Protein AF-A0A2R7ZU59-F1 (afdb_monomer_lite)

Radius of gyration: 29.38 Å; chains: 1; bounding box: 55×19×84 Å

Organism: Carnobacterium divergens (NCBI:txid2748)

Secondary structure (DSSP, 8-state):
-HHHHHHHHHHHHHHHHHHHHHHHHHHHHHHHHHHHHHHHHHHHHHHHHHHHHHHHHHHHHHHHS-HHHHHHHHHHHHHHHHHHH--

pLDDT: mean 90.64, std 6.48, range [63.72, 97.19]

Sequence (87 aa):
MEEFTKNLLKDLQKNLEKISVLAIGGAKIQKSYTSIQDTKKQGETAIESAKKALDSSSKTLGSSIKGQFGTKITKVFEKQQQTLDNI

Foldseek 3Di:
DVVVVVVVVVVVVVVVVVVVVVVVVVVVVVVVVVVVVVVVVVLVVVLVVVLVVLVVCLVVQLVVDDDPVNVVSNVVSVVVNVVSVVD

Structure (mmCIF, N/CA/C/O backbone):
data_AF-A0A2R7ZU59-F1
#
_entry.id   AF-A0A2R7ZU59-F1
#
loop_
_atom_site.group_PDB
_atom_site.id
_atom_site.type_symbol
_atom_site.label_atom_id
_atom_site.label_alt_id
_atom_site.label_comp_id
_atom_site.label_asym_id
_atom_site.label_entity_id
_atom_site.label_seq_id
_atom_site.pdbx_PDB_ins_code
_atom_site.Cartn_x
_atom_site.Cartn_y
_atom_site.Cartn_z
_atom_site.occupancy
_atom_site.B_iso_or_equiv
_atom_site.auth_seq_id
_atom_site.auth_comp_id
_atom_site.auth_asym_id
_atom_site.auth_atom_id
_atom_site.pdbx_PDB_model_num
ATOM 1 N N . MET A 1 1 ? 31.363 3.167 -49.401 1.00 63.72 1 MET A N 1
ATOM 2 C CA . MET A 1 1 ? 30.346 2.114 -49.165 1.00 63.72 1 MET A CA 1
ATOM 3 C C . MET A 1 1 ? 30.496 1.506 -47.777 1.00 63.72 1 MET A C 1
ATOM 5 O O . MET A 1 1 ? 29.567 1.619 -46.998 1.00 63.72 1 MET A O 1
ATOM 9 N N . GLU A 1 2 ? 31.655 0.948 -47.420 1.00 79.31 2 GLU A N 1
ATOM 10 C CA . GLU A 1 2 ? 31.846 0.263 -46.127 1.00 79.31 2 GLU A CA 1
ATOM 11 C C . GLU A 1 2 ? 31.676 1.169 -44.887 1.00 79.31 2 GLU A C 1
ATOM 13 O O . GLU A 1 2 ? 31.062 0.776 -43.897 1.00 79.31 2 GLU A O 1
ATOM 18 N N . GLU A 1 3 ? 32.164 2.409 -44.953 1.00 83.69 3 GLU A N 1
ATOM 19 C CA . GLU A 1 3 ? 32.054 3.389 -43.862 1.00 83.69 3 GLU A CA 1
ATOM 20 C C . GLU A 1 3 ? 30.608 3.852 -43.618 1.00 83.69 3 GLU A C 1
ATOM 22 O O . GLU A 1 3 ? 30.164 3.963 -42.477 1.00 83.69 3 GLU A O 1
ATOM 27 N N . PHE A 1 4 ? 29.835 4.028 -44.694 1.00 89.56 4 PHE A N 1
ATOM 28 C CA . PHE A 1 4 ? 28.408 4.343 -44.621 1.00 89.56 4 PHE A CA 1
ATOM 29 C C . PHE A 1 4 ? 27.628 3.221 -43.920 1.00 89.56 4 PHE A C 1
ATOM 31 O O . PHE A 1 4 ? 26.844 3.486 -43.011 1.00 89.56 4 PHE A O 1
ATOM 38 N N . THR A 1 5 ? 27.903 1.962 -44.273 1.00 88.69 5 THR A N 1
ATOM 39 C CA . THR A 1 5 ? 27.263 0.798 -43.647 1.00 88.69 5 THR A CA 1
ATOM 40 C C . THR A 1 5 ? 27.623 0.669 -42.163 1.00 88.69 5 THR A C 1
ATOM 42 O O . THR A 1 5 ? 26.751 0.373 -41.347 1.00 88.69 5 THR A O 1
ATOM 45 N N . LYS A 1 6 ? 28.881 0.943 -41.781 1.00 93.25 6 LYS A N 1
ATOM 46 C CA . LYS A 1 6 ? 29.310 0.954 -40.368 1.00 93.25 6 LYS A CA 1
ATOM 47 C C . LYS A 1 6 ? 28.603 2.041 -39.558 1.00 93.25 6 LYS A C 1
ATOM 49 O O . LYS A 1 6 ? 28.160 1.773 -38.441 1.00 93.25 6 LYS A O 1
ATOM 54 N N . ASN A 1 7 ? 28.457 3.240 -40.118 1.00 93.50 7 ASN A N 1
ATOM 55 C CA . ASN A 1 7 ? 27.752 4.337 -39.455 1.00 93.50 7 ASN A CA 1
ATOM 56 C C . ASN A 1 7 ? 26.258 4.031 -39.286 1.00 93.50 7 ASN A C 1
ATOM 58 O O . ASN A 1 7 ? 25.726 4.197 -38.190 1.00 93.50 7 ASN A O 1
ATOM 62 N N . LEU A 1 8 ? 25.614 3.478 -40.320 1.00 94.19 8 LEU A N 1
ATOM 63 C CA . LEU A 1 8 ? 24.216 3.054 -40.248 1.00 94.19 8 LEU A CA 1
ATOM 64 C C . L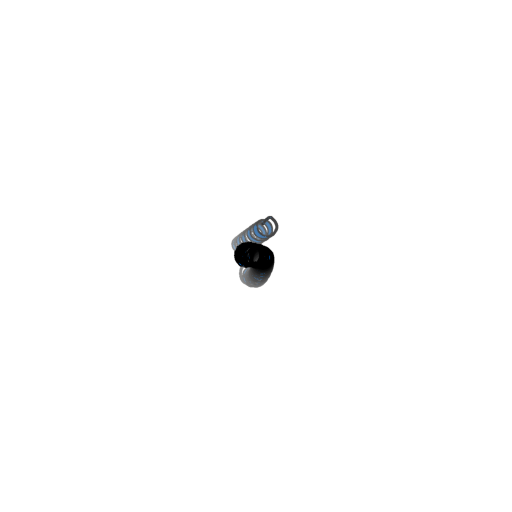EU A 1 8 ? 23.993 1.992 -39.159 1.00 94.19 8 LEU A C 1
ATOM 66 O O . LEU A 1 8 ? 23.059 2.105 -38.367 1.00 94.19 8 LEU A O 1
ATOM 70 N N . LEU A 1 9 ? 24.873 0.989 -39.072 1.00 94.69 9 LEU A N 1
ATOM 71 C CA . LEU A 1 9 ? 24.798 -0.043 -38.035 1.00 94.69 9 LEU A CA 1
ATOM 72 C C . LEU A 1 9 ? 24.941 0.551 -36.626 1.00 94.69 9 LEU A C 1
ATOM 74 O O . LEU A 1 9 ? 24.179 0.200 -35.725 1.00 94.69 9 LEU A O 1
ATOM 78 N N . LYS A 1 10 ? 25.888 1.476 -36.439 1.00 96.19 10 LYS A N 1
ATOM 79 C CA . LYS A 1 10 ? 26.125 2.142 -35.152 1.00 96.19 10 LYS A CA 1
ATOM 80 C C . LYS A 1 10 ? 24.921 2.970 -34.703 1.00 96.19 10 LYS A C 1
ATOM 82 O O . LYS A 1 10 ? 24.581 2.972 -33.521 1.00 96.19 10 LYS A O 1
ATOM 87 N N . ASP A 1 11 ? 24.265 3.664 -35.626 1.00 95.25 11 ASP A N 1
ATOM 88 C CA . ASP A 1 11 ? 23.085 4.466 -35.300 1.00 95.25 11 ASP A CA 1
ATOM 89 C C . ASP A 1 11 ? 21.860 3.595 -34.999 1.00 95.25 11 ASP A C 1
ATOM 91 O O . ASP A 1 11 ? 21.110 3.894 -34.067 1.00 95.25 11 ASP A O 1
ATOM 95 N N . LEU A 1 12 ? 21.703 2.466 -35.697 1.00 95.38 12 LEU A N 1
ATOM 96 C CA . LEU A 1 12 ? 20.688 1.464 -35.361 1.00 95.38 12 LEU A CA 1
ATOM 97 C C . LEU A 1 12 ? 20.899 0.888 -33.955 1.00 95.38 12 LEU A C 1
ATOM 99 O O . LEU A 1 12 ? 19.944 0.816 -33.183 1.00 95.38 12 LEU A O 1
ATOM 103 N N . GLN A 1 13 ? 22.138 0.545 -33.589 1.00 96.44 13 GLN A N 1
ATOM 104 C CA . GLN A 1 13 ? 22.471 0.057 -32.245 1.00 96.44 13 GLN A CA 1
ATOM 105 C C . GLN A 1 13 ? 22.123 1.085 -31.164 1.00 96.44 13 GLN A C 1
ATOM 107 O O . GLN A 1 13 ? 21.402 0.763 -30.221 1.00 96.44 13 GLN A O 1
ATOM 112 N N . LYS A 1 14 ? 22.530 2.348 -31.341 1.00 96.69 14 LYS A N 1
ATOM 113 C CA . LYS A 1 14 ? 22.184 3.430 -30.404 1.00 96.69 14 LYS A CA 1
ATOM 114 C C . LYS A 1 14 ? 20.676 3.621 -30.261 1.00 96.69 14 LYS A C 1
ATOM 116 O O . LYS A 1 14 ? 20.188 3.914 -29.172 1.00 96.69 14 LYS A O 1
ATOM 121 N N . ASN A 1 15 ? 19.924 3.505 -31.354 1.00 96.31 15 ASN A N 1
ATOM 122 C CA . ASN A 1 15 ? 18.472 3.643 -31.307 1.00 96.31 15 ASN A CA 1
ATOM 123 C C . ASN A 1 15 ? 17.818 2.468 -30.574 1.00 96.31 15 ASN A C 1
ATOM 125 O O . ASN A 1 15 ? 16.923 2.693 -29.762 1.00 96.31 15 ASN A O 1
ATOM 129 N N . LEU A 1 16 ? 18.300 1.241 -30.785 1.00 96.25 16 LEU A N 1
ATOM 130 C CA . LEU A 1 16 ? 17.846 0.069 -30.033 1.00 96.25 16 LEU A CA 1
ATOM 131 C C . LEU A 1 16 ? 18.136 0.200 -28.534 1.00 96.25 16 LEU A C 1
ATOM 133 O O . LEU A 1 16 ? 17.261 -0.089 -27.716 1.00 96.25 16 LEU A O 1
ATOM 137 N N . GLU A 1 17 ? 19.319 0.689 -28.163 1.00 96.38 17 GLU A N 1
ATOM 138 C CA . GLU A 1 17 ? 19.671 0.967 -26.767 1.00 96.38 17 GLU A CA 1
ATOM 139 C C . GLU A 1 17 ? 18.733 2.011 -26.151 1.00 96.38 17 GLU A C 1
ATOM 141 O O . GLU A 1 17 ? 18.174 1.782 -25.079 1.00 96.38 17 GLU A O 1
ATOM 146 N N . LYS A 1 18 ? 18.479 3.126 -26.852 1.00 96.81 18 LYS A N 1
ATOM 147 C CA . LYS A 1 18 ? 17.537 4.163 -26.398 1.00 96.81 18 LYS A CA 1
ATOM 148 C C . LYS A 1 18 ? 16.131 3.611 -26.187 1.00 96.81 18 LYS A C 1
ATOM 150 O O . LYS A 1 18 ? 15.531 3.866 -25.145 1.00 96.81 18 LYS A O 1
ATOM 155 N N . ILE A 1 19 ? 15.612 2.847 -27.150 1.00 96.19 19 ILE A N 1
ATOM 156 C CA . ILE A 1 19 ? 14.285 2.223 -27.050 1.00 96.19 19 ILE A CA 1
ATOM 157 C C . ILE A 1 19 ? 14.242 1.271 -25.854 1.00 96.19 19 ILE A C 1
ATOM 159 O O . ILE A 1 19 ? 13.291 1.310 -25.078 1.00 96.19 19 ILE A O 1
ATOM 163 N N . SER A 1 20 ? 15.288 0.468 -25.662 1.00 95.62 20 SER A N 1
ATOM 164 C CA . SER A 1 20 ? 15.378 -0.472 -24.542 1.00 95.62 20 SER A CA 1
ATOM 165 C C . SER A 1 20 ? 15.368 0.250 -23.195 1.00 95.62 20 SER A C 1
ATOM 167 O O . SER A 1 20 ? 14.616 -0.127 -22.298 1.00 95.62 20 SER A O 1
ATOM 169 N N . VAL A 1 21 ? 16.141 1.332 -23.058 1.00 96.50 21 VAL A N 1
ATOM 170 C CA . VAL A 1 21 ? 16.163 2.158 -21.841 1.00 96.50 21 VAL A CA 1
ATOM 171 C C . VAL A 1 21 ? 14.792 2.775 -21.568 1.00 96.50 21 VAL A C 1
ATOM 173 O O . VAL A 1 21 ? 14.316 2.713 -20.434 1.00 96.50 21 VAL A O 1
ATOM 176 N N . LEU A 1 22 ? 14.129 3.323 -22.590 1.00 96.44 22 LEU A N 1
ATOM 177 C CA . LEU A 1 22 ? 12.790 3.902 -22.453 1.00 96.44 22 LEU A CA 1
ATOM 178 C C . LEU A 1 22 ? 11.747 2.849 -22.068 1.00 96.44 22 LEU A C 1
ATOM 180 O O . LEU A 1 22 ? 10.937 3.096 -21.177 1.00 96.44 22 LEU A O 1
ATOM 184 N N . ALA A 1 23 ? 11.792 1.667 -22.683 1.00 96.44 23 ALA A N 1
ATOM 185 C CA . ALA A 1 23 ? 10.882 0.569 -22.375 1.00 96.44 23 ALA A CA 1
ATOM 186 C C . ALA A 1 23 ? 11.062 0.073 -20.932 1.00 96.44 23 ALA A C 1
ATOM 188 O O . ALA A 1 23 ? 10.087 -0.046 -20.189 1.00 96.44 23 ALA A O 1
ATOM 189 N N . ILE A 1 24 ? 12.309 -0.150 -20.501 1.00 96.56 24 ILE A N 1
ATOM 190 C CA . ILE A 1 24 ? 12.623 -0.557 -19.124 1.00 96.56 24 ILE A CA 1
ATOM 191 C C . ILE A 1 24 ? 12.201 0.533 -18.134 1.00 96.56 24 ILE A C 1
ATOM 193 O O . ILE A 1 24 ? 11.610 0.229 -17.096 1.00 96.56 24 ILE A O 1
ATOM 197 N N . GLY A 1 25 ? 12.485 1.799 -18.447 1.00 96.06 25 GLY A N 1
ATOM 198 C CA . GLY A 1 25 ? 12.094 2.943 -17.627 1.00 96.06 25 GLY A CA 1
ATOM 199 C C . GLY A 1 25 ? 10.579 3.035 -17.462 1.00 96.06 25 GLY A C 1
ATOM 200 O O . GLY A 1 25 ? 10.086 3.077 -16.335 1.00 96.06 25 GLY A O 1
ATOM 201 N N . GLY A 1 26 ? 9.838 2.974 -18.570 1.00 97.12 26 GLY A N 1
ATOM 202 C CA . GLY A 1 26 ? 8.375 2.991 -18.577 1.00 97.12 26 GLY A CA 1
ATOM 203 C C . GLY A 1 26 ? 7.774 1.843 -17.767 1.00 97.12 26 GLY A C 1
ATOM 204 O O . GLY A 1 26 ? 6.935 2.077 -16.898 1.00 97.12 26 GLY A O 1
ATOM 205 N N . ALA A 1 27 ? 8.273 0.618 -17.959 1.00 96.56 27 ALA A N 1
ATOM 206 C CA . ALA A 1 27 ? 7.824 -0.547 -17.200 1.00 96.56 27 ALA A CA 1
ATOM 207 C C . ALA A 1 27 ? 8.073 -0.392 -15.688 1.00 96.56 27 ALA A C 1
ATOM 209 O O . ALA A 1 27 ? 7.211 -0.730 -14.873 1.00 96.56 27 ALA A O 1
ATOM 210 N N . LYS A 1 28 ? 9.229 0.156 -15.286 1.00 96.56 28 LYS A N 1
ATOM 211 C CA . LYS A 1 28 ? 9.537 0.416 -13.870 1.00 96.56 28 LYS A CA 1
ATOM 212 C C . LYS A 1 28 ? 8.631 1.486 -13.263 1.00 96.56 28 LYS A C 1
ATOM 214 O O . LYS A 1 28 ? 8.186 1.309 -12.130 1.00 96.56 28 LYS A O 1
ATOM 219 N N . ILE A 1 29 ? 8.332 2.556 -14.000 1.00 96.88 29 ILE A N 1
ATOM 220 C CA . ILE A 1 29 ? 7.410 3.611 -13.553 1.00 96.88 29 ILE A CA 1
ATOM 221 C C . ILE A 1 29 ? 6.008 3.033 -13.346 1.00 96.88 29 ILE A C 1
ATOM 223 O O . ILE A 1 29 ? 5.423 3.216 -12.280 1.00 96.88 29 ILE A O 1
ATOM 227 N N . GLN A 1 30 ? 5.501 2.272 -14.319 1.00 96.81 30 GLN A N 1
ATOM 228 C CA . GLN A 1 30 ? 4.190 1.632 -14.219 1.00 96.81 30 GLN A CA 1
ATOM 229 C C . GLN A 1 30 ? 4.120 0.662 -13.033 1.00 96.81 30 GLN A C 1
ATOM 231 O O . GLN A 1 30 ? 3.153 0.680 -12.267 1.00 96.81 30 GLN A O 1
ATOM 236 N N . LYS A 1 31 ? 5.163 -0.157 -12.842 1.00 97.19 31 LYS A N 1
ATOM 237 C CA . LYS A 1 31 ? 5.252 -1.078 -11.704 1.00 97.19 31 LYS A CA 1
ATOM 238 C C . LYS A 1 31 ? 5.257 -0.331 -10.370 1.00 97.19 31 LYS 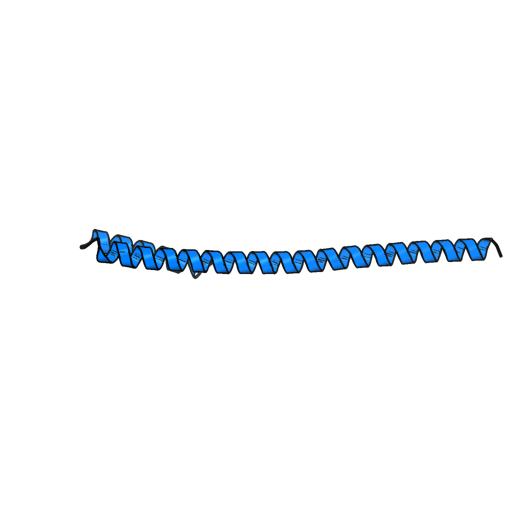A C 1
ATOM 240 O O . LYS A 1 31 ? 4.558 -0.743 -9.452 1.00 97.19 31 LYS A O 1
ATOM 245 N N . SER A 1 32 ? 6.013 0.764 -10.271 1.00 96.38 32 SER A N 1
ATOM 246 C CA . SER A 1 32 ? 6.055 1.604 -9.069 1.00 96.38 32 SER A CA 1
ATOM 247 C C . SER A 1 32 ? 4.675 2.177 -8.743 1.00 96.38 32 SER A C 1
ATOM 249 O O . SER A 1 32 ? 4.186 2.019 -7.627 1.00 96.38 32 SER A O 1
ATOM 251 N N . TYR A 1 33 ? 3.999 2.751 -9.741 1.00 96.75 33 TYR A N 1
ATOM 252 C CA . TYR A 1 33 ? 2.658 3.308 -9.573 1.00 96.75 33 TYR A CA 1
ATOM 253 C C . TYR A 1 33 ? 1.644 2.255 -9.110 1.00 96.75 33 TYR A C 1
ATOM 255 O O . TYR A 1 33 ? 0.911 2.478 -8.147 1.00 96.75 33 TYR A O 1
ATOM 263 N N . THR A 1 34 ? 1.660 1.081 -9.744 1.00 97.12 34 THR A N 1
ATOM 264 C CA . THR A 1 34 ? 0.786 -0.044 -9.375 1.00 97.12 34 THR A CA 1
ATOM 265 C C . THR A 1 34 ? 1.063 -0.499 -7.942 1.00 97.12 34 THR A C 1
ATOM 267 O O . THR A 1 34 ? 0.142 -0.625 -7.145 1.00 97.12 34 THR A O 1
ATOM 270 N N . SER A 1 35 ? 2.338 -0.643 -7.566 1.00 96.62 35 SER A N 1
ATOM 271 C CA . SER A 1 35 ? 2.724 -1.050 -6.211 1.00 96.62 35 SER A CA 1
ATOM 272 C C . SER A 1 35 ? 2.277 -0.049 -5.141 1.00 96.62 35 SER A C 1
ATOM 274 O O . SER A 1 35 ? 1.899 -0.462 -4.044 1.00 96.62 35 SER A O 1
ATOM 276 N N . ILE A 1 36 ? 2.312 1.256 -5.437 1.00 96.50 36 ILE A N 1
ATOM 277 C CA . ILE A 1 36 ? 1.814 2.304 -4.534 1.00 96.50 36 ILE A CA 1
ATOM 278 C C . ILE A 1 36 ? 0.299 2.170 -4.354 1.00 96.50 36 ILE A C 1
ATOM 280 O O . ILE A 1 36 ? -0.188 2.207 -3.223 1.00 96.50 36 ILE A O 1
ATOM 284 N N . GLN A 1 37 ? -0.447 1.988 -5.447 1.00 96.56 37 GLN A N 1
ATOM 285 C CA . GLN A 1 37 ? -1.898 1.801 -5.387 1.00 96.56 37 GLN A CA 1
ATOM 286 C C . GLN A 1 37 ? -2.286 0.537 -4.616 1.00 96.56 37 GLN A C 1
ATOM 288 O O . GLN A 1 37 ? -3.171 0.595 -3.762 1.00 96.56 37 GLN A O 1
ATOM 293 N N . ASP A 1 38 ? -1.596 -0.576 -4.861 1.00 96.94 38 ASP A N 1
ATOM 294 C CA . ASP A 1 38 ? -1.842 -1.838 -4.164 1.00 96.94 38 ASP A CA 1
ATOM 295 C C . ASP A 1 38 ? -1.570 -1.706 -2.665 1.00 96.94 38 ASP A C 1
ATOM 297 O O . ASP A 1 38 ? -2.398 -2.110 -1.850 1.00 96.94 38 ASP A O 1
ATOM 301 N N . THR A 1 39 ? -0.456 -1.069 -2.293 1.00 95.56 39 THR A N 1
ATOM 302 C CA . THR A 1 39 ? -0.114 -0.809 -0.886 1.00 95.56 39 THR A CA 1
ATOM 303 C C . THR A 1 39 ? -1.176 0.056 -0.214 1.00 95.56 39 THR A C 1
ATOM 305 O O . THR A 1 39 ? -1.616 -0.252 0.892 1.00 95.56 39 THR A O 1
ATOM 308 N N . LYS A 1 40 ? -1.637 1.115 -0.892 1.00 94.88 40 LYS A N 1
ATOM 309 C CA . LYS A 1 40 ? -2.700 1.983 -0.378 1.00 94.88 40 LYS A CA 1
ATOM 310 C C . LYS A 1 40 ? -3.990 1.196 -0.138 1.00 94.88 40 LYS A C 1
ATOM 312 O O . LYS A 1 40 ? -4.545 1.258 0.954 1.00 94.88 40 LYS A O 1
ATOM 317 N N . LYS A 1 41 ? -4.420 0.400 -1.119 1.00 95.88 41 LYS A N 1
ATOM 318 C CA . LYS A 1 41 ? -5.630 -0.427 -1.021 1.00 95.88 41 LYS A CA 1
ATOM 319 C C . LYS A 1 41 ? -5.531 -1.473 0.093 1.00 95.88 41 LYS A C 1
ATOM 321 O O . LYS A 1 41 ? -6.503 -1.707 0.812 1.00 95.88 41 LYS A 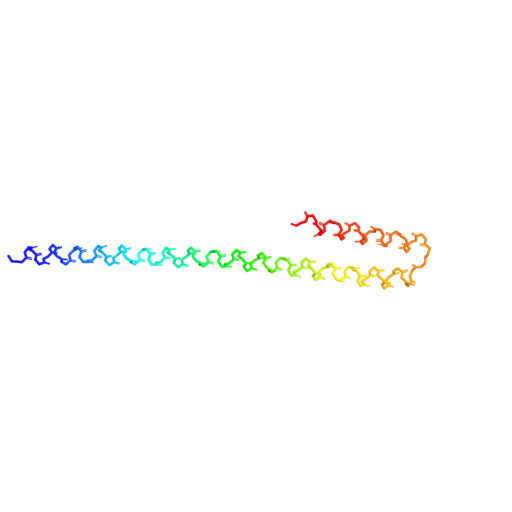O 1
ATOM 326 N N . GLN A 1 42 ? -4.367 -2.104 0.251 1.00 95.44 42 GLN A N 1
ATOM 327 C CA . GLN A 1 42 ? -4.108 -3.037 1.349 1.00 95.44 42 GLN A CA 1
ATOM 328 C C . GLN A 1 42 ? -4.191 -2.334 2.708 1.00 95.44 42 GLN A C 1
ATOM 330 O O . GLN A 1 42 ? -4.825 -2.863 3.619 1.00 95.44 42 GLN A O 1
ATOM 335 N N . GLY A 1 43 ? -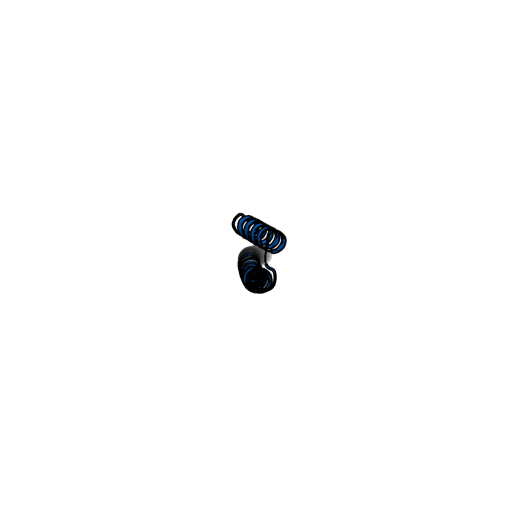3.619 -1.131 2.826 1.00 93.25 43 GLY A N 1
ATOM 336 C CA . GLY A 1 43 ? -3.720 -0.296 4.023 1.00 93.25 43 GLY A CA 1
ATOM 337 C C . GLY A 1 43 ? -5.168 0.050 4.376 1.00 93.25 43 GLY A C 1
ATOM 338 O O . GLY A 1 43 ? -5.600 -0.215 5.494 1.00 93.25 43 GLY A O 1
ATOM 339 N N . GLU A 1 44 ? -5.943 0.546 3.409 1.00 93.69 44 GLU A N 1
ATOM 340 C CA . GLU A 1 44 ? -7.372 0.855 3.584 1.00 93.69 44 GLU A CA 1
ATOM 341 C C . GLU A 1 44 ? -8.168 -0.380 4.039 1.00 93.69 44 GLU A C 1
ATOM 343 O O . GLU A 1 44 ? -8.927 -0.317 5.007 1.00 93.69 44 GLU A O 1
ATOM 348 N N . THR A 1 45 ? -7.928 -1.535 3.408 1.00 95.38 45 THR A N 1
ATOM 349 C CA . THR A 1 45 ? -8.588 -2.805 3.761 1.00 95.38 45 THR A CA 1
ATOM 350 C C . THR A 1 45 ? -8.222 -3.266 5.176 1.00 95.38 45 THR A C 1
ATOM 352 O O . THR A 1 45 ? -9.078 -3.755 5.921 1.00 95.38 45 THR A O 1
ATOM 355 N N . ALA A 1 46 ? -6.955 -3.117 5.572 1.00 94.25 46 ALA A N 1
ATOM 356 C CA . ALA A 1 46 ? -6.482 -3.475 6.905 1.00 94.25 46 ALA A CA 1
ATOM 357 C C . ALA A 1 46 ? -7.086 -2.562 7.981 1.00 94.25 46 ALA A C 1
ATOM 359 O O . ALA A 1 46 ? -7.548 -3.057 9.011 1.00 94.25 46 ALA A O 1
ATOM 360 N N . ILE A 1 47 ? -7.151 -1.252 7.722 1.00 93.25 47 ILE A N 1
ATOM 361 C CA . ILE A 1 47 ? -7.791 -0.270 8.606 1.00 93.25 47 ILE A CA 1
ATOM 362 C C . ILE A 1 47 ? -9.279 -0.593 8.770 1.00 93.25 47 ILE A C 1
ATOM 364 O O . ILE A 1 47 ? -9.776 -0.645 9.896 1.00 93.25 47 ILE A O 1
ATOM 368 N N . GLU A 1 48 ? -9.997 -0.867 7.678 1.00 93.19 48 GLU A N 1
ATOM 369 C CA . GLU A 1 48 ? -11.417 -1.225 7.736 1.00 93.19 48 GLU A CA 1
ATOM 370 C C . GLU A 1 48 ? -11.645 -2.522 8.528 1.00 93.19 48 GLU A C 1
ATOM 372 O O . GLU A 1 48 ? -12.548 -2.604 9.365 1.00 93.19 48 GLU A O 1
ATOM 377 N N . SER A 1 49 ? -10.791 -3.525 8.316 1.00 94.19 49 SER A N 1
ATOM 378 C CA . SER A 1 49 ? -10.843 -4.792 9.053 1.00 94.19 49 SER A CA 1
ATOM 379 C C . SER A 1 49 ? -10.595 -4.587 10.549 1.00 94.19 49 SER A C 1
ATOM 381 O O . SER A 1 49 ? -11.326 -5.136 11.375 1.00 94.19 49 SER A O 1
ATOM 383 N N . ALA A 1 50 ? -9.621 -3.747 10.912 1.00 92.44 50 ALA A N 1
ATOM 384 C CA . ALA A 1 50 ? -9.345 -3.389 12.300 1.00 92.44 50 ALA A CA 1
ATOM 385 C C . ALA A 1 50 ? -10.531 -2.654 12.948 1.00 92.44 50 ALA A C 1
ATOM 387 O O . ALA A 1 50 ? -10.919 -2.993 14.066 1.00 92.44 50 ALA A O 1
ATOM 388 N N . LYS A 1 51 ? -11.167 -1.712 12.235 1.00 90.88 51 LYS A N 1
ATOM 389 C CA . LYS A 1 51 ? -12.381 -1.022 12.709 1.00 90.88 51 LYS A CA 1
ATOM 390 C C . LYS A 1 51 ? -13.527 -2.001 12.962 1.00 90.88 51 LYS A C 1
ATOM 392 O O . LYS A 1 51 ? -14.145 -1.946 14.021 1.00 90.88 51 LYS A O 1
ATOM 397 N N . LYS A 1 52 ? -13.776 -2.940 12.041 1.00 92.06 52 LYS A N 1
ATOM 398 C CA . LYS A 1 52 ? -14.799 -3.990 12.217 1.00 92.06 52 LYS A CA 1
ATOM 399 C C . LYS A 1 52 ? -14.508 -4.877 13.430 1.00 92.06 52 LYS A C 1
ATOM 401 O O . LYS A 1 52 ? -15.419 -5.182 14.199 1.00 92.06 52 LYS A O 1
ATOM 406 N N . ALA A 1 53 ? -13.248 -5.264 13.630 1.00 91.19 53 ALA A N 1
ATOM 407 C CA . ALA A 1 53 ? -12.840 -6.069 14.779 1.00 91.19 53 ALA A CA 1
ATOM 408 C C . ALA A 1 53 ? -13.015 -5.317 16.110 1.00 91.19 53 ALA A C 1
ATOM 410 O O . ALA A 1 53 ? -13.507 -5.900 17.081 1.00 91.19 53 ALA A O 1
ATOM 411 N N . LEU A 1 54 ? -12.663 -4.026 16.152 1.00 90.31 54 LEU A N 1
ATOM 412 C CA . LEU A 1 54 ? -12.868 -3.165 17.320 1.00 90.31 54 LEU A CA 1
ATOM 413 C C . LEU A 1 54 ? -14.351 -2.976 17.637 1.00 90.31 54 LEU A C 1
ATOM 415 O O . LEU A 1 54 ? -14.739 -3.147 18.788 1.00 90.31 54 LEU A O 1
ATOM 419 N N . ASP A 1 55 ? -15.186 -2.696 16.637 1.00 88.44 55 ASP A N 1
ATOM 420 C CA . ASP A 1 55 ? -16.633 -2.537 16.819 1.00 88.44 55 ASP A CA 1
ATOM 421 C C . ASP A 1 55 ? -17.278 -3.831 17.348 1.00 88.44 55 ASP A C 1
ATOM 423 O O . ASP A 1 55 ? -18.006 -3.817 18.344 1.00 88.44 55 ASP A O 1
ATOM 427 N N . SER A 1 56 ? -16.932 -4.981 16.759 1.00 88.88 56 SER A N 1
ATOM 428 C CA . SER A 1 56 ? -17.392 -6.294 17.230 1.00 88.88 56 SER A CA 1
ATOM 429 C C . SER A 1 56 ? -16.949 -6.579 18.670 1.00 88.88 56 SER A C 1
ATOM 431 O O . SER A 1 56 ? -17.741 -7.045 19.496 1.00 88.88 56 SER A O 1
ATOM 433 N N . SER A 1 57 ? -15.687 -6.284 18.991 1.00 86.94 57 SER A N 1
ATOM 434 C CA . SER A 1 57 ? -15.135 -6.481 20.335 1.00 86.94 57 SER A CA 1
ATOM 435 C C . SER A 1 57 ? -15.795 -5.550 21.348 1.00 86.94 57 SER A C 1
ATOM 437 O O . SER A 1 57 ? -16.171 -5.997 22.428 1.00 86.94 57 SER A O 1
ATOM 439 N N . SER A 1 58 ? -16.011 -4.285 20.985 1.00 85.25 58 SER A N 1
ATOM 440 C CA . SER A 1 58 ? -16.676 -3.284 21.818 1.00 85.25 58 SER A CA 1
ATOM 441 C C . SER A 1 58 ? -18.116 -3.676 22.131 1.00 85.25 58 SER A C 1
ATOM 443 O O . SER A 1 58 ? -18.517 -3.661 23.294 1.00 85.25 58 SER A O 1
ATOM 445 N N . LYS A 1 59 ? -18.874 -4.137 21.130 1.00 83.56 59 LYS A N 1
ATOM 446 C CA . LYS A 1 59 ? -20.243 -4.642 21.316 1.00 83.56 59 LYS A CA 1
ATOM 447 C C . LYS A 1 59 ? -20.283 -5.873 22.222 1.00 83.56 59 LYS A C 1
ATOM 449 O O . LYS A 1 59 ? -21.115 -5.949 23.128 1.00 83.56 59 LYS A O 1
ATOM 454 N N . THR A 1 60 ? -19.369 -6.820 22.019 1.00 85.38 60 THR A N 1
ATOM 455 C CA . THR A 1 60 ? -19.317 -8.071 22.795 1.00 85.38 60 THR A CA 1
ATOM 456 C C . THR A 1 60 ? -18.903 -7.821 24.247 1.00 85.38 60 THR A C 1
ATOM 458 O O . THR A 1 60 ? -19.574 -8.266 25.176 1.00 85.38 60 THR A O 1
ATOM 461 N N . LEU A 1 61 ? -17.826 -7.067 24.470 1.00 81.94 61 LEU A N 1
ATOM 462 C CA . LEU A 1 61 ? -17.334 -6.754 25.813 1.00 81.94 61 LEU A CA 1
ATOM 463 C C . LEU A 1 61 ? -18.251 -5.776 26.545 1.00 81.94 61 LEU A C 1
ATOM 465 O O . LEU A 1 61 ? -18.525 -5.986 27.721 1.00 81.94 61 LEU A O 1
ATOM 469 N N . GLY A 1 62 ? -18.770 -4.752 25.866 1.00 76.19 62 GLY A N 1
ATOM 470 C CA . GLY A 1 62 ? -19.681 -3.770 26.458 1.00 76.19 62 GLY A CA 1
ATOM 471 C C . GLY A 1 62 ? -21.019 -4.372 26.894 1.00 76.19 62 GLY A C 1
ATOM 472 O O . GLY A 1 62 ? -21.589 -3.939 27.893 1.00 76.19 62 GLY A O 1
ATOM 473 N N . SER A 1 63 ? -21.504 -5.406 26.197 1.00 78.50 63 SER A N 1
ATOM 474 C CA . SER A 1 63 ? -22.694 -6.161 26.619 1.00 78.50 63 SER A CA 1
ATOM 475 C C . SER A 1 63 ? -22.401 -7.176 27.732 1.00 78.50 63 SER A C 1
ATOM 477 O O . SER A 1 63 ? -23.257 -7.409 28.586 1.00 78.50 63 SER A O 1
ATOM 479 N N . SER A 1 64 ? -21.191 -7.743 27.761 1.00 82.00 64 SER A N 1
ATOM 480 C CA . SER A 1 64 ? -20.787 -8.765 28.740 1.00 82.00 64 SER A CA 1
ATOM 481 C C . SER A 1 64 ? -20.308 -8.181 30.074 1.00 82.00 64 SER A C 1
ATOM 483 O O . SER A 1 64 ? -20.441 -8.818 31.118 1.00 82.00 64 SER A O 1
ATOM 485 N N . ILE A 1 65 ? -19.752 -6.969 30.060 1.00 81.75 65 ILE A N 1
ATOM 486 C CA . ILE A 1 65 ? -19.127 -6.323 31.215 1.00 81.75 65 ILE A CA 1
ATOM 487 C C . ILE A 1 65 ? -19.919 -5.070 31.583 1.00 81.75 65 ILE A C 1
ATOM 489 O O . 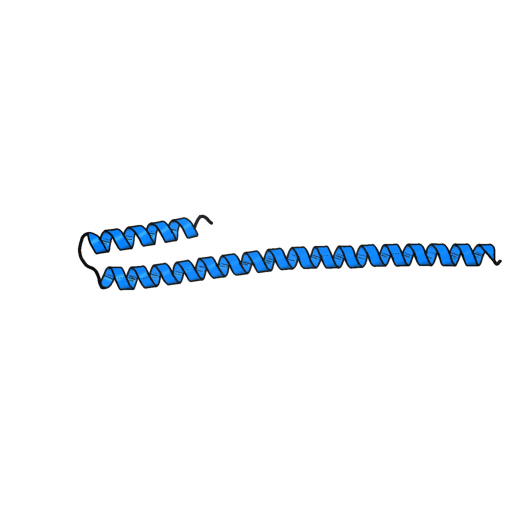ILE A 1 65 ? -19.915 -4.072 30.868 1.00 81.75 65 ILE A O 1
ATOM 493 N N . LYS A 1 66 ? -20.577 -5.107 32.745 1.00 80.38 66 LYS A N 1
ATOM 494 C CA . LYS A 1 66 ? -21.382 -3.993 33.266 1.00 80.38 66 LYS A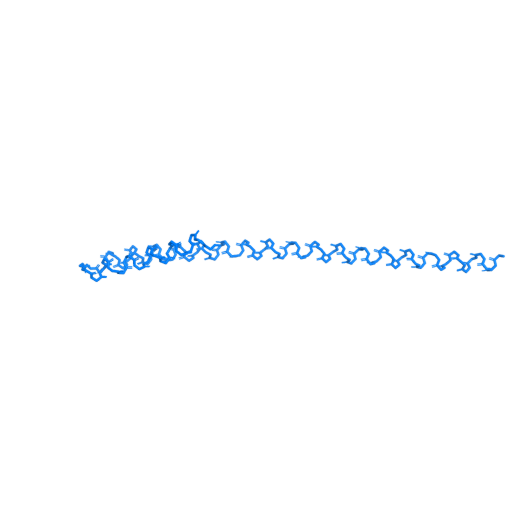 CA 1
ATOM 495 C C . LYS A 1 66 ? -20.570 -3.065 34.178 1.00 80.38 66 LYS A C 1
ATOM 497 O O . LYS A 1 66 ? -19.498 -3.409 34.674 1.00 80.38 66 LYS A O 1
ATOM 502 N N . GLY A 1 67 ? -21.129 -1.885 34.443 1.00 82.94 67 GLY A N 1
ATOM 503 C CA . GLY A 1 67 ? -20.575 -0.910 35.384 1.00 82.94 67 GLY A CA 1
ATOM 504 C C . GLY A 1 67 ? -19.404 -0.097 34.824 1.00 82.94 67 GLY A C 1
ATOM 505 O O . GLY A 1 67 ? -19.112 -0.119 33.630 1.00 82.94 67 GLY A O 1
ATOM 506 N N . GLN A 1 68 ? -18.719 0.633 35.709 1.00 83.19 68 GLN A N 1
ATOM 507 C CA . GLN A 1 68 ? -17.659 1.591 35.352 1.00 83.19 68 GLN A CA 1
ATOM 508 C C . GLN A 1 68 ? -16.501 0.969 34.558 1.00 83.19 68 GLN A C 1
ATOM 510 O O . GLN A 1 68 ? -15.869 1.648 33.750 1.00 83.19 68 GLN A O 1
ATOM 515 N N . PHE A 1 69 ? -16.221 -0.320 34.770 1.00 83.12 69 PHE A N 1
ATOM 516 C CA . PHE A 1 69 ? -15.191 -1.033 34.019 1.00 83.12 69 PHE A CA 1
ATOM 517 C C . PHE A 1 69 ? -15.592 -1.232 32.548 1.00 83.12 69 PHE A C 1
ATOM 519 O O . PHE A 1 69 ? -14.809 -0.894 31.661 1.00 83.12 69 PHE A O 1
ATOM 526 N N . GLY A 1 70 ? -16.833 -1.659 32.283 1.00 84.31 70 GLY A N 1
ATOM 527 C CA . GLY A 1 70 ? -17.373 -1.774 30.924 1.00 84.31 70 GLY A CA 1
ATOM 528 C C . GLY A 1 70 ? -17.363 -0.437 30.184 1.00 84.31 70 GLY A C 1
ATOM 529 O O . GLY A 1 70 ? -16.848 -0.343 29.073 1.00 84.31 70 GLY A O 1
ATOM 530 N N . THR A 1 71 ? -17.801 0.638 30.851 1.00 85.12 71 THR A N 1
ATOM 531 C CA . THR A 1 71 ? -17.760 2.000 30.290 1.00 85.12 71 THR A CA 1
ATOM 532 C C . THR A 1 71 ? -16.344 2.439 29.908 1.00 85.12 71 THR A C 1
ATOM 534 O O . THR A 1 71 ? -16.157 3.092 28.882 1.00 85.12 71 THR A O 1
ATOM 537 N N . LYS A 1 72 ? -15.327 2.101 30.715 1.00 87.62 72 LYS A N 1
ATOM 538 C CA . LYS A 1 72 ? -13.928 2.423 30.393 1.00 87.62 72 LYS A CA 1
ATOM 539 C C . LYS A 1 72 ? -13.432 1.657 29.167 1.00 87.62 72 LYS A C 1
ATOM 541 O O . LYS A 1 72 ? -12.764 2.261 28.335 1.00 87.62 72 LYS A O 1
ATOM 546 N N . ILE A 1 73 ? -13.771 0.374 29.040 1.00 86.12 73 ILE A N 1
ATOM 547 C CA . ILE A 1 73 ? -13.392 -0.444 27.879 1.00 86.12 73 ILE A CA 1
ATOM 548 C C . ILE A 1 73 ? -13.998 0.124 26.591 1.00 86.12 73 ILE A C 1
ATOM 550 O O . ILE A 1 73 ? -13.265 0.348 25.630 1.00 86.12 73 ILE A O 1
ATOM 554 N N . THR A 1 74 ? -15.297 0.440 26.585 1.00 85.69 74 THR A N 1
ATOM 555 C CA . THR A 1 74 ? -15.960 1.035 25.413 1.00 85.69 74 THR A CA 1
ATOM 556 C C . THR A 1 74 ? -15.288 2.342 24.989 1.00 85.69 74 THR A C 1
ATOM 558 O O . THR A 1 74 ? -14.950 2.498 23.820 1.00 85.69 74 THR A O 1
ATOM 561 N N . LYS A 1 75 ? -14.978 3.236 25.940 1.00 88.06 75 LYS A N 1
ATOM 562 C CA . LYS A 1 75 ? -14.265 4.495 25.653 1.00 88.06 75 LYS A CA 1
ATOM 563 C C . LYS A 1 75 ? -12.868 4.284 25.065 1.00 88.06 75 LYS A C 1
ATOM 565 O O . LYS A 1 75 ? -12.423 5.070 24.232 1.00 88.06 75 LYS A O 1
ATOM 570 N N . VAL A 1 76 ? -12.147 3.251 25.510 1.00 90.75 76 VAL A N 1
ATOM 571 C CA . VAL A 1 76 ? -10.830 2.914 24.946 1.00 90.75 76 VAL A CA 1
ATOM 572 C C . VAL A 1 76 ? -10.974 2.452 23.497 1.00 90.75 76 VAL A C 1
ATOM 574 O O . VAL A 1 76 ? -10.216 2.920 22.649 1.00 90.75 76 VAL A O 1
ATOM 577 N N . PHE A 1 77 ? -11.958 1.603 23.195 1.00 89.31 77 PHE A N 1
ATOM 578 C CA . PHE A 1 77 ? -12.212 1.155 21.825 1.00 89.31 77 PHE A CA 1
ATOM 579 C C . PHE A 1 77 ? -12.665 2.293 20.905 1.00 89.31 77 PHE A C 1
ATOM 581 O O . PHE A 1 77 ? -12.150 2.403 19.796 1.00 89.31 77 PHE A O 1
ATOM 588 N N . GLU A 1 78 ? -13.528 3.197 21.378 1.00 88.25 78 GLU A N 1
ATOM 589 C CA . GLU A 1 78 ? -13.907 4.411 20.637 1.00 88.25 78 GLU A CA 1
ATOM 590 C C . GLU A 1 78 ? -12.681 5.268 20.294 1.00 88.25 78 GLU A C 1
ATOM 592 O O . GLU A 1 78 ? -12.512 5.697 19.154 1.00 88.25 78 GLU A O 1
ATOM 597 N N . LYS A 1 79 ? -11.770 5.467 21.255 1.00 92.06 79 LYS A N 1
ATOM 598 C CA . LYS A 1 79 ? -10.535 6.228 21.029 1.00 92.06 79 LYS A CA 1
ATOM 599 C C . LYS A 1 79 ? -9.602 5.543 20.022 1.00 92.06 79 LYS A C 1
ATOM 601 O O . LYS A 1 79 ? -8.971 6.217 19.205 1.00 92.06 79 LYS A O 1
ATOM 606 N N . GLN A 1 80 ? -9.501 4.215 20.068 1.00 89.44 80 GLN A N 1
ATOM 607 C CA . GLN A 1 80 ? -8.724 3.441 19.093 1.00 89.44 80 GLN A CA 1
ATOM 608 C C . GLN A 1 80 ? -9.332 3.543 17.691 1.00 89.44 80 GLN A C 1
ATOM 610 O O . GLN A 1 80 ? -8.597 3.705 16.721 1.00 89.44 80 GLN A O 1
ATOM 615 N N . GLN A 1 81 ? -10.660 3.544 17.583 1.00 88.31 81 GLN A N 1
ATOM 616 C CA . GLN A 1 81 ? -11.359 3.716 16.315 1.00 88.31 81 GLN A CA 1
ATOM 617 C C . GLN A 1 81 ? -11.151 5.117 15.725 1.00 88.31 81 GLN A C 1
ATOM 619 O O . GLN A 1 81 ? -10.754 5.224 14.570 1.00 88.31 81 GLN A O 1
ATOM 624 N N . GLN A 1 82 ? -11.268 6.170 16.541 1.00 89.81 82 GLN A N 1
ATOM 625 C CA . GLN A 1 82 ? -10.937 7.543 16.135 1.00 89.81 82 GLN A CA 1
ATOM 626 C C . GLN A 1 82 ? -9.477 7.687 15.695 1.00 89.81 82 GLN A C 1
ATOM 628 O O . GLN A 1 82 ? -9.171 8.451 14.785 1.00 89.81 82 GLN A O 1
ATOM 633 N N . THR A 1 83 ? -8.553 6.958 16.323 1.00 90.75 83 THR A N 1
ATOM 634 C CA . THR A 1 83 ? -7.150 6.960 15.887 1.00 90.75 83 THR A CA 1
ATOM 635 C C . THR A 1 83 ? -7.025 6.375 14.479 1.00 90.75 83 THR A C 1
ATOM 637 O O . THR A 1 83 ? -6.355 6.965 13.643 1.00 90.75 83 THR A O 1
ATOM 640 N N . LEU A 1 84 ? -7.728 5.276 14.189 1.00 87.50 84 LEU A N 1
ATOM 641 C CA . LEU A 1 84 ? -7.776 4.657 12.858 1.00 87.50 84 LEU A CA 1
ATOM 642 C C . LEU A 1 84 ? -8.552 5.478 11.808 1.00 87.50 84 LEU A C 1
ATOM 644 O O . LEU A 1 84 ? -8.438 5.195 10.620 1.00 87.50 84 LEU A O 1
ATOM 648 N N . ASP A 1 85 ? -9.387 6.438 12.210 1.00 83.88 85 ASP A N 1
ATOM 649 C CA . ASP A 1 85 ? -10.051 7.383 11.295 1.00 83.88 85 ASP A CA 1
ATOM 650 C C . ASP A 1 85 ? -9.121 8.518 10.843 1.00 83.88 85 ASP A C 1
ATOM 652 O O . ASP A 1 85 ? -9.377 9.142 9.817 1.00 83.88 85 ASP A O 1
ATOM 656 N N . ASN A 1 86 ? -8.049 8.773 11.598 1.00 82.31 86 ASN A N 1
ATOM 657 C CA . ASN A 1 86 ? -7.096 9.857 11.354 1.00 82.31 86 ASN A CA 1
ATOM 658 C C . ASN A 1 86 ? -5.763 9.372 10.744 1.00 82.31 86 ASN A C 1
ATOM 660 O O . ASN A 1 86 ? -4.795 10.134 10.722 1.00 82.31 86 ASN A O 1
ATOM 664 N N . ILE A 1 87 ? -5.706 8.113 10.293 1.00 74.06 87 ILE A N 1
ATOM 665 C CA . ILE A 1 87 ? -4.588 7.501 9.550 1.00 74.06 87 ILE A CA 1
ATOM 666 C C . ILE A 1 87 ? -4.973 7.434 8.075 1.00 74.06 87 ILE A C 1
ATOM 668 O O . ILE A 1 87 ? -4.126 7.822 7.241 1.00 74.06 87 ILE A O 1
#